Protein AF-A0A2T9XPK9-F1 (afdb_monomer_lite)

Sequence (180 aa):
MADERMGARAAWHPAHVTAQDDLKAALRDQLGPEARRHGYEGSPPSWRRASEAGDWAVVNVQSSSFSSAERLPCVVNLSFAPEPWLRWMAEWLGARMPKSVSESLGLYRERLHPEGTPAGTDGWWEVSDAASAGDVPLSGGVSRHRAGQCSDHAVRSSVWSTSWVVRVMVASWAMEFSDR

Structure (mmCIF, N/CA/C/O backbone):
data_AF-A0A2T9XPK9-F1
#
_entry.id   AF-A0A2T9XPK9-F1
#
loop_
_atom_site.group_PDB
_atom_site.id
_atom_site.type_symbol
_atom_site.label_atom_id
_atom_site.label_alt_id
_atom_site.label_comp_id
_atom_site.label_asym_id
_atom_site.label_entity_id
_atom_site.label_seq_id
_atom_site.pdbx_PDB_ins_code
_atom_site.Cartn_x
_atom_site.Cartn_y
_atom_site.Cartn_z
_atom_site.occupancy
_atom_site.B_iso_or_equiv
_atom_site.auth_seq_id
_atom_site.auth_comp_id
_atom_site.auth_asym_id
_atom_site.auth_atom_id
_atom_site.pdbx_PDB_model_num
ATOM 1 N N . MET A 1 1 ? -11.914 -12.858 -65.046 1.00 40.03 1 MET A N 1
ATOM 2 C CA . MET A 1 1 ? -11.432 -11.805 -64.131 1.00 40.03 1 MET A CA 1
ATOM 3 C C . MET A 1 1 ? -11.795 -12.234 -62.722 1.00 40.03 1 MET A C 1
ATOM 5 O O . MET A 1 1 ? -12.961 -12.151 -62.366 1.00 40.03 1 MET A O 1
ATOM 9 N N . ALA A 1 2 ? -10.839 -12.812 -61.996 1.00 38.88 2 ALA A N 1
ATOM 10 C CA . ALA A 1 2 ? -10.977 -13.149 -60.584 1.00 38.88 2 ALA A CA 1
ATOM 11 C C . ALA A 1 2 ? -10.142 -12.126 -59.805 1.00 38.88 2 ALA A C 1
ATOM 13 O O . ALA A 1 2 ? -8.965 -11.955 -60.111 1.00 38.88 2 ALA A O 1
ATOM 14 N N . ASP A 1 3 ? -10.790 -11.400 -58.899 1.00 38.78 3 ASP A N 1
ATOM 15 C CA . ASP A 1 3 ? -10.197 -10.360 -58.060 1.00 38.78 3 ASP A CA 1
ATOM 16 C C . ASP A 1 3 ? -9.729 -11.001 -56.744 1.00 38.78 3 ASP A C 1
ATOM 18 O O . ASP A 1 3 ? -10.535 -11.418 -55.906 1.00 38.78 3 ASP A O 1
ATOM 22 N N . GLU A 1 4 ? -8.411 -11.152 -56.617 1.00 45.91 4 GLU A N 1
ATOM 23 C CA . GLU A 1 4 ? -7.711 -11.614 -55.422 1.00 45.91 4 GLU A CA 1
ATOM 24 C C . GLU A 1 4 ? -7.813 -10.566 -54.310 1.00 45.91 4 GLU A C 1
ATOM 26 O O . GLU A 1 4 ? -6.964 -9.691 -54.148 1.00 45.91 4 GLU A O 1
ATOM 31 N N . ARG A 1 5 ? -8.820 -10.706 -53.447 1.00 47.34 5 ARG A N 1
ATOM 32 C CA . ARG A 1 5 ? -8.779 -10.091 -52.116 1.00 47.34 5 ARG A CA 1
ATOM 33 C C . ARG A 1 5 ? -7.834 -10.889 -51.222 1.00 47.34 5 ARG A C 1
ATOM 35 O O . ARG A 1 5 ? -8.268 -11.708 -50.413 1.00 47.34 5 ARG A O 1
ATOM 42 N N . MET A 1 6 ? -6.533 -10.636 -51.359 1.00 42.97 6 MET A N 1
ATOM 43 C CA . MET A 1 6 ? -5.543 -10.993 -50.345 1.00 42.97 6 MET A CA 1
ATOM 44 C C . MET A 1 6 ? -5.876 -10.243 -49.054 1.00 42.97 6 MET A C 1
ATOM 46 O O . MET A 1 6 ? -5.549 -9.071 -48.874 1.00 42.97 6 MET A O 1
ATOM 50 N N . GLY A 1 7 ? -6.558 -10.938 -48.144 1.00 43.25 7 GLY A N 1
ATOM 51 C CA . GLY A 1 7 ? -6.693 -10.519 -46.762 1.00 43.25 7 GLY A CA 1
ATOM 52 C C . GLY A 1 7 ? -5.307 -10.418 -46.140 1.00 43.25 7 GLY A C 1
ATOM 53 O O . GLY A 1 7 ? -4.667 -11.433 -45.861 1.00 43.25 7 GLY A O 1
ATOM 54 N N . ALA A 1 8 ? -4.852 -9.188 -45.915 1.00 49.12 8 ALA A N 1
ATOM 55 C CA . ALA A 1 8 ? -3.739 -8.910 -45.030 1.00 49.12 8 ALA A CA 1
ATOM 56 C C . ALA A 1 8 ? -4.127 -9.406 -43.629 1.00 49.12 8 ALA A C 1
ATOM 58 O O . ALA A 1 8 ? -4.818 -8.726 -42.871 1.00 49.12 8 ALA A O 1
ATOM 59 N N . ARG A 1 9 ? -3.728 -10.639 -43.297 1.00 46.28 9 ARG A N 1
ATOM 60 C CA . ARG A 1 9 ? -3.707 -11.112 -41.913 1.00 46.28 9 ARG A CA 1
ATOM 61 C C . ARG A 1 9 ? -2.724 -10.203 -41.194 1.00 46.28 9 ARG A C 1
ATOM 63 O O . ARG A 1 9 ? -1.521 -10.317 -41.412 1.00 46.28 9 ARG A O 1
ATOM 70 N N . ALA A 1 10 ? -3.255 -9.281 -40.394 1.00 53.47 10 ALA A N 1
ATOM 71 C CA . ALA A 1 10 ? -2.477 -8.500 -39.452 1.00 53.47 10 ALA A CA 1
ATOM 72 C C . ALA A 1 10 ? -1.572 -9.471 -38.689 1.00 53.47 10 ALA A C 1
ATOM 74 O O . ALA A 1 10 ? -2.054 -10.382 -38.008 1.00 53.47 10 ALA A O 1
ATOM 75 N N . ALA A 1 11 ? -0.265 -9.333 -38.894 1.00 51.25 11 ALA A N 1
ATOM 76 C CA . ALA A 1 11 ? 0.719 -10.061 -38.125 1.00 51.25 11 ALA A CA 1
ATOM 77 C C . ALA A 1 11 ? 0.496 -9.674 -36.662 1.00 51.25 11 ALA A C 1
ATOM 79 O O . ALA A 1 11 ? 0.635 -8.510 -36.294 1.00 51.25 11 ALA A O 1
ATOM 80 N N . TRP A 1 12 ? 0.086 -10.642 -35.846 1.00 48.88 12 TRP A N 1
ATOM 81 C CA . TRP A 1 12 ? 0.053 -10.481 -34.403 1.00 48.88 12 TRP A CA 1
ATOM 82 C C . TRP A 1 12 ? 1.488 -10.211 -33.960 1.00 48.88 12 TRP A C 1
ATOM 84 O O . TRP A 1 12 ? 2.329 -11.108 -34.004 1.00 48.88 12 TRP A O 1
ATOM 94 N N . HIS A 1 13 ? 1.800 -8.969 -33.601 1.00 50.59 13 HIS A N 1
ATOM 95 C CA . HIS A 1 13 ? 3.025 -8.705 -32.866 1.00 50.59 13 HIS A CA 1
ATOM 96 C C . HIS A 1 13 ? 2.863 -9.350 -31.489 1.00 50.59 13 HIS A C 1
ATOM 98 O O . HIS A 1 13 ? 1.829 -9.124 -30.850 1.00 50.59 13 HIS A O 1
ATOM 104 N N . PRO A 1 14 ? 3.815 -10.187 -31.037 1.00 50.44 14 PRO A N 1
ATOM 105 C CA . PRO A 1 14 ? 3.819 -10.610 -29.647 1.00 50.44 14 PRO A CA 1
ATOM 106 C C . PRO A 1 14 ? 3.795 -9.331 -28.811 1.00 50.44 14 PRO A C 1
ATOM 108 O O . PRO A 1 14 ? 4.608 -8.435 -29.040 1.00 50.44 14 PRO A O 1
ATOM 111 N N . ALA A 1 15 ? 2.795 -9.198 -27.939 1.00 64.56 15 ALA A N 1
ATOM 112 C CA . ALA A 1 15 ? 2.675 -8.033 -27.078 1.00 64.56 15 ALA A CA 1
ATOM 113 C C . ALA A 1 15 ? 4.016 -7.848 -26.359 1.00 64.56 15 ALA A C 1
ATOM 115 O O . ALA A 1 15 ? 4.479 -8.766 -25.680 1.00 64.56 15 ALA A O 1
ATOM 116 N N . HIS A 1 16 ? 4.672 -6.708 -26.584 1.00 70.56 16 HIS A N 1
ATOM 117 C CA . HIS A 1 16 ? 5.886 -6.371 -25.856 1.00 70.56 16 HIS A CA 1
ATOM 118 C C . HIS A 1 16 ? 5.526 -6.322 -24.373 1.00 70.56 16 HIS A C 1
ATOM 120 O O . HIS A 1 16 ? 4.667 -5.536 -23.980 1.00 70.56 16 HIS A O 1
ATOM 126 N N . VAL A 1 17 ? 6.143 -7.200 -23.583 1.00 84.50 17 VAL A N 1
ATOM 127 C CA . VAL A 1 17 ? 5.992 -7.198 -22.128 1.00 84.50 17 VAL A CA 1
ATOM 128 C C . VAL A 1 17 ? 6.613 -5.909 -21.610 1.00 84.50 17 VAL A C 1
ATOM 130 O O . VAL A 1 17 ? 7.757 -5.598 -21.940 1.00 84.50 17 VAL A O 1
ATOM 133 N N . THR A 1 18 ? 5.827 -5.136 -20.868 1.00 94.31 18 THR A N 1
ATOM 134 C CA . THR A 1 18 ? 6.262 -3.862 -20.293 1.00 94.31 18 THR A CA 1
ATOM 135 C C . THR A 1 18 ? 6.680 -4.036 -18.832 1.00 94.31 18 THR A C 1
ATOM 137 O O . THR A 1 18 ? 6.213 -4.953 -18.156 1.00 94.31 18 THR A O 1
ATOM 140 N N . ALA A 1 19 ? 7.481 -3.112 -18.295 1.00 93.94 19 ALA A N 1
ATOM 141 C CA . ALA A 1 19 ? 7.835 -3.084 -16.870 1.00 93.94 19 ALA A CA 1
ATOM 142 C C . ALA A 1 19 ? 6.591 -3.043 -15.950 1.00 93.94 19 ALA A C 1
ATOM 144 O O . ALA A 1 19 ? 6.604 -3.532 -14.820 1.00 93.94 19 ALA A O 1
ATOM 145 N N . GLN A 1 20 ? 5.485 -2.479 -16.440 1.00 94.31 20 GLN A N 1
ATOM 146 C CA . GLN A 1 20 ? 4.179 -2.466 -15.786 1.00 94.31 20 GLN A CA 1
ATOM 147 C C . GLN A 1 20 ? 3.553 -3.859 -15.730 1.00 94.31 20 GLN A C 1
ATOM 149 O O . GLN A 1 20 ? 2.986 -4.230 -14.698 1.00 94.31 20 GLN A O 1
ATOM 154 N N . ASP A 1 21 ? 3.639 -4.620 -16.821 1.00 94.75 21 ASP A N 1
ATOM 155 C CA . ASP A 1 21 ? 3.146 -5.996 -16.869 1.00 94.75 21 ASP A CA 1
ATOM 156 C C . ASP A 1 21 ? 3.956 -6.892 -15.934 1.00 94.75 21 ASP A C 1
ATOM 158 O O . ASP A 1 21 ? 3.368 -7.676 -15.185 1.00 94.75 21 A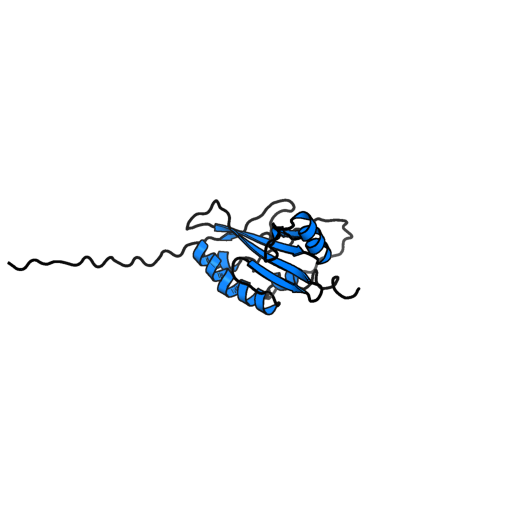SP A O 1
ATOM 162 N N . ASP A 1 22 ? 5.275 -6.701 -15.903 1.00 94.56 22 ASP A N 1
ATOM 163 C CA . ASP A 1 22 ? 6.180 -7.418 -15.007 1.00 94.56 22 ASP A CA 1
ATOM 164 C C . ASP A 1 22 ? 5.895 -7.103 -13.535 1.00 94.56 22 ASP A C 1
ATOM 166 O O . ASP A 1 22 ? 5.708 -8.026 -12.736 1.00 94.56 22 ASP A O 1
ATOM 170 N N . LEU A 1 23 ? 5.742 -5.822 -13.165 1.00 94.62 23 LEU A N 1
ATOM 171 C CA . LEU A 1 23 ? 5.341 -5.458 -11.802 1.00 94.62 23 LEU A CA 1
ATOM 172 C C . LEU A 1 23 ? 3.977 -6.065 -1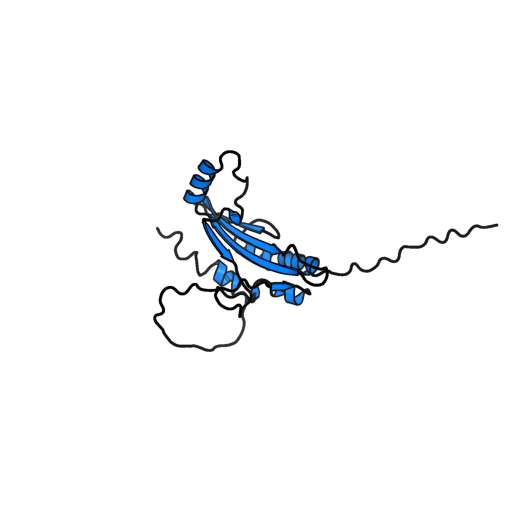1.458 1.00 94.62 23 LEU A C 1
ATOM 174 O O . LEU A 1 23 ? 3.805 -6.656 -10.394 1.00 94.62 23 LEU A O 1
ATOM 178 N N . LYS A 1 24 ? 2.990 -5.972 -12.353 1.00 94.88 24 LYS A N 1
ATOM 179 C CA . LYS A 1 24 ? 1.658 -6.543 -12.117 1.00 94.88 24 LYS A CA 1
ATOM 180 C C . LYS A 1 24 ? 1.715 -8.058 -11.913 1.00 94.88 24 LYS A C 1
ATOM 182 O O . LYS A 1 24 ? 0.998 -8.571 -11.049 1.00 94.88 24 LYS A O 1
ATOM 187 N N . ALA A 1 25 ? 2.543 -8.763 -12.681 1.00 93.88 25 ALA A N 1
ATOM 188 C CA . ALA A 1 25 ? 2.765 -10.194 -12.527 1.00 93.88 25 ALA A CA 1
ATOM 189 C C . ALA A 1 25 ? 3.414 -10.508 -11.173 1.00 93.88 25 ALA A C 1
ATOM 191 O O . ALA A 1 25 ? 2.857 -11.302 -10.417 1.00 93.88 25 ALA A O 1
ATOM 192 N N . ALA A 1 26 ? 4.493 -9.816 -10.799 1.00 92.62 26 ALA A N 1
ATOM 193 C CA . ALA A 1 26 ? 5.152 -9.998 -9.505 1.00 92.62 26 ALA A CA 1
ATOM 194 C C . ALA A 1 26 ? 4.200 -9.746 -8.320 1.00 92.62 26 ALA A C 1
ATOM 196 O O . ALA A 1 26 ? 4.111 -10.556 -7.395 1.00 92.62 26 ALA A O 1
ATOM 197 N N . LEU A 1 27 ? 3.392 -8.682 -8.373 1.00 94.12 27 LEU A N 1
ATOM 198 C CA . LEU A 1 27 ? 2.394 -8.392 -7.340 1.00 94.12 27 LEU A CA 1
ATOM 199 C C . LEU A 1 27 ? 1.310 -9.473 -7.239 1.00 94.12 27 LEU A C 1
ATOM 201 O O . LEU A 1 27 ? 0.840 -9.782 -6.142 1.00 94.12 27 LEU A O 1
ATOM 205 N N . ARG A 1 28 ? 0.884 -10.037 -8.372 1.00 93.44 28 ARG A N 1
ATOM 206 C CA . ARG A 1 28 ? -0.126 -11.101 -8.419 1.00 93.44 28 ARG A CA 1
ATOM 207 C C . ARG A 1 28 ? 0.427 -12.434 -7.924 1.00 93.44 28 ARG A C 1
ATOM 209 O O . ARG A 1 28 ? -0.287 -13.127 -7.206 1.00 93.44 28 ARG A O 1
ATOM 216 N N . ASP A 1 29 ? 1.648 -12.775 -8.319 1.00 90.69 29 ASP A N 1
ATOM 217 C CA . ASP A 1 29 ? 2.208 -14.121 -8.172 1.00 90.69 29 ASP A CA 1
ATOM 218 C C . ASP A 1 29 ? 3.043 -14.275 -6.897 1.00 90.69 29 ASP A C 1
ATOM 220 O O . ASP A 1 29 ? 3.183 -15.386 -6.392 1.00 90.69 29 ASP A O 1
ATOM 224 N N . GLN A 1 30 ? 3.548 -13.169 -6.341 1.00 89.06 30 GLN A N 1
ATOM 225 C CA . GLN A 1 30 ? 4.399 -13.172 -5.150 1.00 89.06 30 GLN A CA 1
ATOM 226 C C . GLN A 1 30 ? 3.740 -12.422 -3.989 1.00 89.06 30 GLN A C 1
ATOM 228 O O . GLN A 1 30 ? 3.314 -13.043 -3.015 1.00 89.06 30 GLN A O 1
ATOM 233 N N . LEU A 1 31 ? 3.579 -11.096 -4.099 1.00 87.31 31 LEU A N 1
ATOM 234 C CA . LEU A 1 31 ? 3.126 -10.283 -2.963 1.00 87.31 31 LEU A CA 1
ATOM 235 C C . LEU A 1 31 ? 1.691 -10.615 -2.535 1.00 87.31 31 LEU A C 1
ATOM 237 O O . LEU A 1 31 ? 1.407 -10.718 -1.345 1.00 87.31 31 LEU A O 1
ATOM 241 N N . GLY A 1 32 ? 0.784 -10.816 -3.491 1.00 90.25 32 GLY A N 1
ATOM 242 C CA . GLY A 1 32 ? -0.612 -11.138 -3.210 1.00 90.25 32 GLY A CA 1
ATOM 243 C C . GLY A 1 32 ? -0.797 -12.444 -2.425 1.00 90.25 32 GLY A C 1
ATOM 244 O O . GLY A 1 32 ? -1.527 -12.440 -1.432 1.00 90.25 32 GLY A O 1
ATOM 245 N N . PRO A 1 33 ? -0.194 -13.570 -2.847 1.00 92.25 33 PRO A N 1
ATOM 246 C CA . PRO A 1 33 ? -0.204 -14.815 -2.087 1.00 92.25 33 PRO A CA 1
ATOM 247 C C . PRO A 1 33 ? 0.391 -14.672 -0.687 1.00 92.25 33 PRO A C 1
ATOM 249 O O . PRO A 1 33 ? -0.226 -15.156 0.260 1.00 92.25 33 PRO A O 1
ATOM 252 N N . GLU A 1 34 ? 1.519 -13.973 -0.531 1.00 87.75 34 GLU A N 1
ATOM 253 C CA . GLU A 1 34 ? 2.097 -13.740 0.799 1.00 87.75 34 GLU A CA 1
ATOM 254 C C . GLU A 1 34 ? 1.166 -12.903 1.682 1.00 87.75 34 GLU A C 1
ATOM 256 O O . GLU A 1 34 ? 0.845 -13.314 2.794 1.00 87.75 34 GLU A O 1
ATOM 261 N N . ALA A 1 35 ? 0.632 -11.788 1.178 1.00 89.12 35 ALA A N 1
ATOM 262 C CA . ALA A 1 35 ? -0.312 -10.953 1.919 1.00 89.12 35 ALA A CA 1
ATOM 263 C C . ALA A 1 35 ? -1.514 -11.776 2.429 1.00 89.12 35 ALA A C 1
ATOM 265 O O . ALA A 1 35 ? -1.876 -11.702 3.607 1.00 89.12 35 ALA A O 1
ATOM 266 N N . ARG A 1 36 ? -2.078 -12.641 1.575 1.00 92.69 36 ARG A N 1
ATOM 267 C CA . ARG A 1 36 ? -3.201 -13.522 1.940 1.00 92.69 36 ARG A CA 1
ATOM 268 C C . ARG A 1 36 ? -2.840 -14.550 3.006 1.00 92.69 36 ARG A C 1
ATOM 270 O O . ARG A 1 36 ? -3.654 -14.789 3.894 1.00 92.69 36 ARG A O 1
ATOM 277 N N . ARG A 1 37 ? -1.630 -15.121 2.979 1.00 89.75 37 ARG A N 1
ATOM 278 C CA . ARG A 1 37 ? -1.159 -16.025 4.049 1.00 89.75 37 ARG A CA 1
ATOM 279 C C . ARG A 1 37 ? -1.115 -15.339 5.418 1.00 89.75 37 ARG A C 1
ATOM 281 O O . ARG A 1 37 ? -1.256 -16.017 6.429 1.00 89.75 37 ARG A O 1
ATOM 288 N N . HIS A 1 38 ? -0.988 -14.012 5.451 1.00 85.81 38 HIS A N 1
ATOM 289 C CA . HIS A 1 38 ? -1.008 -13.203 6.675 1.00 85.81 38 HIS A CA 1
ATOM 290 C C . HIS A 1 38 ? -2.371 -12.588 7.012 1.00 85.81 38 HIS A C 1
ATOM 292 O O . HIS A 1 38 ? -2.450 -11.716 7.882 1.00 85.81 38 HIS A O 1
ATOM 298 N N . GLY A 1 39 ? -3.443 -13.043 6.358 1.00 92.62 39 GLY A N 1
ATOM 299 C CA . GLY A 1 39 ? -4.806 -12.585 6.620 1.00 92.62 39 GLY A CA 1
ATOM 300 C C . GLY A 1 39 ? -5.126 -11.214 6.028 1.00 92.62 39 GLY A C 1
ATOM 301 O O . GLY A 1 39 ? -6.097 -10.593 6.446 1.00 92.62 39 GLY A O 1
ATOM 302 N N . TYR A 1 40 ? -4.317 -10.718 5.088 1.00 94.38 40 TYR A N 1
ATOM 303 C CA . TYR A 1 40 ? -4.699 -9.549 4.308 1.00 94.38 40 TYR A CA 1
ATOM 304 C C . TYR A 1 40 ? -5.631 -9.948 3.161 1.00 94.38 40 TYR A C 1
ATOM 306 O O . TYR A 1 40 ? -5.403 -10.919 2.436 1.00 94.38 40 TYR A O 1
ATOM 314 N N . GLU A 1 41 ? -6.648 -9.130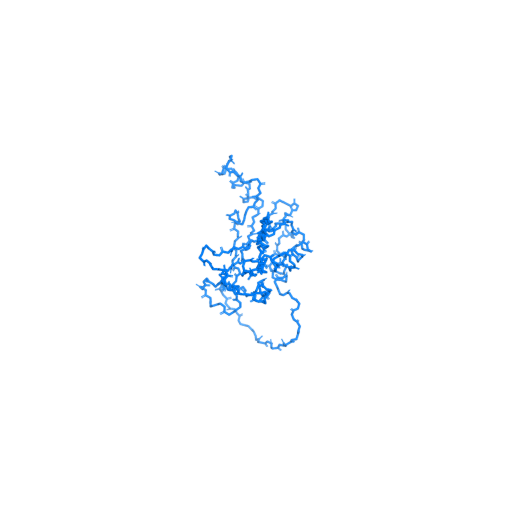 2.947 1.00 95.12 41 GLU A N 1
ATOM 315 C CA . GLU A 1 41 ? -7.607 -9.219 1.859 1.00 95.12 41 GLU A CA 1
ATOM 316 C C . GLU A 1 41 ? -7.312 -8.172 0.778 1.00 95.12 41 GLU A C 1
ATOM 318 O O . GLU A 1 41 ? -6.616 -7.182 1.010 1.00 95.12 41 GLU A O 1
ATOM 323 N N . GLY A 1 42 ? -7.855 -8.383 -0.423 1.00 94.25 42 GLY A N 1
ATOM 324 C CA . GLY A 1 42 ? -7.709 -7.470 -1.557 1.00 94.25 42 GLY A CA 1
ATOM 325 C C . GLY A 1 42 ? -6.868 -8.020 -2.711 1.00 94.25 42 GLY A C 1
ATOM 326 O O . GLY A 1 42 ? -6.681 -9.233 -2.893 1.00 94.25 42 GLY A O 1
ATOM 327 N N . SER A 1 43 ? -6.402 -7.098 -3.547 1.00 94.19 43 SER A N 1
ATOM 328 C CA . SER A 1 43 ? -5.713 -7.373 -4.806 1.00 94.19 43 SER A CA 1
ATOM 329 C C . SER A 1 43 ? -4.737 -6.248 -5.133 1.00 94.19 43 SER A C 1
ATOM 331 O O . SER A 1 43 ? -4.935 -5.129 -4.659 1.00 94.19 43 SER A O 1
ATOM 333 N N . PRO A 1 44 ? -3.740 -6.482 -6.004 1.00 93.75 44 PRO A N 1
ATOM 334 C CA . PRO A 1 44 ? -2.858 -5.413 -6.443 1.00 93.75 44 PRO A CA 1
ATOM 335 C C . PRO A 1 44 ? -3.632 -4.149 -6.873 1.00 93.75 44 PRO A C 1
ATOM 337 O O . PRO A 1 44 ? -4.664 -4.271 -7.541 1.00 93.75 44 PRO A O 1
ATOM 340 N N . PRO A 1 45 ? -3.153 -2.949 -6.506 1.00 94.81 45 PRO A N 1
ATOM 341 C CA . PRO A 1 45 ? -1.910 -2.705 -5.775 1.00 94.81 45 PRO A CA 1
ATOM 342 C C . PRO A 1 45 ? -2.060 -2.645 -4.241 1.00 94.81 45 PRO A C 1
ATOM 344 O O . PRO A 1 45 ? -1.095 -2.283 -3.572 1.00 94.81 45 PRO A O 1
ATOM 347 N N . SER A 1 46 ? -3.235 -2.945 -3.670 1.00 95.62 46 SER A N 1
ATOM 348 C CA . SER A 1 46 ? -3.518 -2.700 -2.249 1.00 95.62 46 SER A CA 1
ATOM 349 C C . SER A 1 46 ? -4.150 -3.892 -1.533 1.00 95.62 46 SER A C 1
ATOM 351 O O . SER A 1 46 ? -5.153 -4.458 -1.972 1.00 95.62 46 SER A O 1
ATOM 353 N N . TRP A 1 47 ? -3.594 -4.212 -0.368 1.00 95.62 47 TRP A N 1
ATOM 354 C CA . TRP A 1 47 ? -4.092 -5.243 0.531 1.00 95.62 47 TRP A CA 1
ATOM 355 C C . TRP A 1 47 ? -4.318 -4.674 1.918 1.00 95.62 47 TRP A C 1
ATOM 357 O O . TRP A 1 47 ? -3.613 -3.761 2.349 1.00 95.62 47 TRP A O 1
ATOM 367 N N . ARG A 1 48 ? -5.311 -5.210 2.620 1.00 95.12 48 ARG A N 1
ATOM 368 C CA . ARG A 1 48 ? -5.744 -4.689 3.914 1.00 95.12 48 ARG A CA 1
ATOM 369 C C . ARG A 1 48 ? -6.088 -5.813 4.864 1.00 95.12 48 ARG A C 1
ATOM 371 O O . ARG A 1 48 ? -6.636 -6.819 4.436 1.00 95.12 48 ARG A O 1
ATOM 378 N N . ARG A 1 49 ? -5.830 -5.615 6.144 1.00 94.56 49 ARG A N 1
ATOM 379 C CA . ARG A 1 49 ? -6.248 -6.527 7.201 1.00 94.56 49 ARG A CA 1
ATOM 380 C C . ARG A 1 49 ? -6.916 -5.731 8.306 1.00 94.56 49 ARG A C 1
ATOM 382 O O . ARG A 1 49 ? -6.344 -4.743 8.760 1.00 94.56 49 ARG A O 1
ATOM 389 N N . ALA A 1 50 ? -8.093 -6.180 8.721 1.00 93.12 50 ALA A N 1
ATOM 390 C CA . ALA A 1 50 ? -8.767 -5.669 9.904 1.00 93.12 50 ALA A CA 1
ATOM 391 C C . ALA A 1 50 ? -8.422 -6.533 11.130 1.00 93.12 50 ALA A C 1
ATOM 393 O O . ALA A 1 50 ? -8.243 -7.749 11.001 1.00 93.12 50 ALA A O 1
ATOM 394 N N . SER A 1 51 ? -8.324 -5.913 12.304 1.00 90.62 51 SER A N 1
ATOM 395 C CA . SER A 1 51 ? -8.338 -6.606 13.597 1.00 90.62 51 SER A CA 1
ATOM 396 C C . SER A 1 51 ? -9.777 -6.755 14.107 1.00 90.62 51 SER A C 1
ATOM 398 O O . SER A 1 51 ? -10.690 -6.073 13.638 1.00 90.62 51 SER A O 1
ATOM 400 N N . GLU A 1 52 ? -9.988 -7.620 15.102 1.00 91.25 52 GLU A N 1
ATOM 401 C CA . GLU A 1 52 ? -11.282 -7.721 15.797 1.00 91.25 52 GLU A CA 1
ATOM 402 C C . GLU A 1 52 ? -11.638 -6.432 16.554 1.00 91.25 52 GLU A C 1
ATOM 404 O O . GLU A 1 52 ? -12.813 -6.095 16.681 1.00 91.25 52 GLU A O 1
ATOM 409 N N . ALA A 1 53 ? -10.627 -5.681 17.002 1.00 88.56 53 ALA A N 1
ATOM 410 C CA . ALA A 1 53 ? -10.795 -4.384 17.652 1.00 88.56 53 ALA A CA 1
ATOM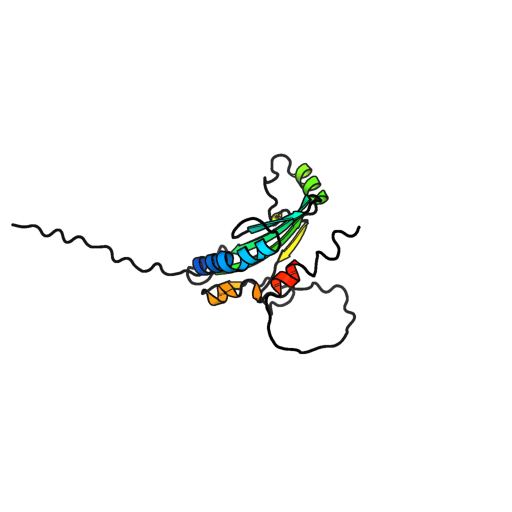 411 C C . ALA A 1 53 ? -11.146 -3.250 16.667 1.00 88.56 53 ALA A C 1
ATOM 413 O O . ALA A 1 53 ? -11.448 -2.141 17.098 1.00 88.56 53 ALA A O 1
ATOM 414 N N . GLY A 1 54 ? -11.139 -3.521 15.356 1.00 91.31 54 GLY A N 1
ATOM 415 C CA . GLY A 1 54 ? -11.467 -2.550 14.311 1.00 91.31 54 GLY A CA 1
ATOM 416 C C . GLY A 1 54 ? -10.272 -1.757 13.777 1.00 91.31 54 GLY A C 1
ATOM 417 O O . GLY A 1 54 ? -10.473 -0.811 13.013 1.00 91.31 54 GLY A O 1
ATOM 418 N N . ASP A 1 55 ? -9.044 -2.127 14.143 1.00 92.69 55 ASP A N 1
ATOM 419 C CA . ASP A 1 55 ? -7.834 -1.528 13.579 1.00 92.69 55 ASP A CA 1
ATOM 420 C C . ASP A 1 55 ? -7.593 -2.027 12.160 1.00 92.69 55 ASP A C 1
ATOM 422 O O . ASP A 1 55 ? -7.979 -3.140 11.798 1.00 92.69 55 ASP A O 1
ATOM 426 N N . TRP A 1 56 ? -6.887 -1.230 11.366 1.00 95.00 56 TRP A N 1
ATOM 427 C CA . TRP A 1 56 ? -6.564 -1.571 9.989 1.00 95.00 56 TRP A CA 1
ATOM 428 C C . TRP A 1 56 ? -5.072 -1.488 9.718 1.00 95.00 56 TRP A C 1
ATOM 430 O O . TRP A 1 56 ? -4.451 -0.456 9.951 1.00 95.00 56 TRP A O 1
ATOM 440 N N . ALA A 1 57 ? -4.522 -2.546 9.128 1.00 95.38 57 ALA A N 1
ATOM 441 C CA . ALA A 1 57 ? -3.219 -2.535 8.476 1.00 95.38 57 ALA A CA 1
ATOM 442 C C . ALA A 1 57 ? -3.407 -2.521 6.954 1.00 95.38 57 ALA A C 1
ATOM 444 O O . ALA A 1 57 ? -4.227 -3.267 6.414 1.00 95.38 57 ALA A O 1
ATOM 445 N N . VAL A 1 58 ? -2.646 -1.687 6.248 1.00 94.88 58 VAL A N 1
ATOM 446 C CA . VAL A 1 58 ? -2.720 -1.514 4.795 1.00 94.88 58 VAL A CA 1
ATOM 447 C C . VAL A 1 58 ? -1.326 -1.615 4.187 1.00 94.88 58 VAL A C 1
ATOM 449 O O . VAL A 1 58 ? -0.402 -0.926 4.611 1.00 94.88 58 VAL A O 1
ATOM 452 N N . VAL A 1 59 ? -1.205 -2.430 3.143 1.00 94.81 59 VAL A N 1
ATOM 453 C CA . VAL A 1 59 ? -0.049 -2.480 2.243 1.00 94.81 59 VAL A CA 1
ATOM 454 C C . VAL A 1 59 ? -0.494 -1.929 0.895 1.00 94.81 59 VAL A C 1
ATOM 456 O O . VAL A 1 59 ? -1.513 -2.359 0.351 1.00 94.81 59 VAL A O 1
ATOM 459 N N . ASN A 1 60 ? 0.245 -0.972 0.342 1.00 95.44 60 ASN A N 1
ATOM 460 C CA . ASN A 1 60 ? -0.056 -0.386 -0.957 1.00 95.44 60 ASN A CA 1
ATOM 461 C C . ASN A 1 60 ? 1.212 -0.185 -1.785 1.00 95.44 60 ASN A C 1
ATOM 463 O O . ASN A 1 60 ? 2.108 0.549 -1.379 1.00 95.44 60 ASN A O 1
ATOM 467 N N . VAL A 1 61 ? 1.234 -0.728 -2.997 1.00 94.88 61 VAL A N 1
ATOM 468 C CA . VAL A 1 61 ? 2.292 -0.454 -3.973 1.00 94.88 61 VAL A CA 1
ATOM 469 C C . VAL A 1 61 ? 1.913 0.757 -4.815 1.00 94.88 61 VAL A C 1
ATOM 471 O O . VAL A 1 61 ? 0.836 0.823 -5.400 1.00 94.88 61 VAL A O 1
ATOM 474 N N . GLN A 1 62 ? 2.785 1.753 -4.859 1.00 94.12 62 GLN A N 1
ATOM 475 C CA . GLN A 1 62 ? 2.581 2.968 -5.634 1.00 94.12 62 GLN A CA 1
ATOM 476 C C . GLN A 1 62 ? 3.634 3.043 -6.732 1.00 94.12 62 GLN A C 1
ATOM 478 O O . GLN A 1 62 ? 4.827 3.075 -6.450 1.00 94.12 62 GLN A O 1
ATOM 483 N N . SER A 1 63 ? 3.189 3.096 -7.982 1.00 94.31 63 SER A N 1
ATOM 484 C CA . SER A 1 63 ? 4.044 3.388 -9.129 1.00 94.31 63 SER A CA 1
ATOM 485 C C . SER A 1 63 ? 4.145 4.892 -9.378 1.00 94.31 63 SER A C 1
ATOM 487 O O . SER A 1 63 ? 3.192 5.637 -9.131 1.00 94.31 63 SER A O 1
ATOM 489 N N . SER A 1 64 ? 5.279 5.336 -9.915 1.00 91.25 64 SER A N 1
ATOM 490 C CA . SER A 1 64 ? 5.477 6.722 -10.342 1.00 91.25 64 SER A CA 1
ATOM 491 C C . SER A 1 64 ? 4.603 7.057 -11.552 1.00 91.25 64 SER A C 1
ATOM 493 O O . SER A 1 64 ? 4.418 6.236 -12.453 1.00 91.25 64 SER A O 1
ATOM 495 N N . SER A 1 65 ? 4.111 8.296 -11.609 1.00 86.62 65 SER A N 1
ATOM 496 C CA . SER A 1 65 ? 3.473 8.849 -12.811 1.00 86.62 65 SER A CA 1
ATOM 497 C C . SER A 1 65 ? 4.474 9.121 -13.938 1.00 86.62 65 SER A C 1
ATOM 499 O O . SER A 1 65 ? 4.077 9.228 -15.093 1.00 86.62 65 SER A O 1
ATOM 501 N N . PHE A 1 66 ? 5.765 9.221 -13.615 1.00 85.00 66 PHE A N 1
ATOM 502 C CA . PHE A 1 66 ? 6.856 9.364 -14.575 1.00 85.00 66 PHE A CA 1
ATOM 503 C C . PHE A 1 66 ? 7.494 7.992 -14.829 1.00 85.00 66 PHE A C 1
ATOM 505 O O . PHE A 1 66 ? 8.502 7.647 -14.216 1.00 85.00 66 PHE A O 1
ATOM 512 N N . SER A 1 67 ? 6.870 7.189 -15.696 1.00 88.62 67 SER A N 1
ATOM 513 C CA . SER A 1 67 ? 7.358 5.866 -16.114 1.00 88.62 67 SER A CA 1
ATOM 514 C C . SER A 1 67 ? 7.335 5.703 -17.636 1.00 88.62 67 SER A C 1
ATOM 516 O O . SER A 1 67 ? 6.684 6.470 -18.346 1.00 88.62 67 SER A O 1
ATOM 518 N N . SER A 1 68 ? 8.067 4.710 -18.138 1.00 90.38 68 SER A N 1
ATOM 519 C CA . SER A 1 68 ? 8.060 4.278 -19.539 1.00 90.38 68 SER A CA 1
ATOM 520 C C . SER A 1 68 ? 7.690 2.796 -19.632 1.00 90.38 68 SER A C 1
ATOM 522 O O . SER A 1 68 ? 7.577 2.120 -18.612 1.00 90.38 68 SER A O 1
ATOM 524 N N . ALA A 1 69 ? 7.519 2.270 -20.847 1.00 90.75 69 ALA A N 1
ATOM 525 C CA . ALA A 1 69 ? 7.303 0.834 -21.053 1.00 90.75 69 ALA A CA 1
ATOM 526 C C . ALA A 1 69 ? 8.489 -0.030 -20.574 1.00 90.75 69 ALA A C 1
ATOM 528 O O . ALA A 1 69 ? 8.310 -1.210 -20.294 1.00 90.75 69 ALA A O 1
ATOM 529 N N . GLU A 1 70 ? 9.683 0.559 -20.473 1.00 92.69 70 GLU A N 1
ATOM 530 C CA . GLU A 1 70 ? 10.930 -0.126 -20.110 1.00 92.69 70 GLU A CA 1
ATOM 531 C C . GLU A 1 70 ? 11.333 0.102 -18.651 1.00 92.69 70 GLU A C 1
ATOM 533 O O . GLU A 1 70 ? 12.197 -0.604 -18.145 1.00 92.69 70 GLU A O 1
ATOM 538 N N . ARG A 1 71 ? 10.776 1.122 -17.983 1.00 93.44 71 ARG A N 1
ATOM 539 C CA . ARG A 1 71 ? 11.162 1.501 -16.619 1.00 93.44 71 ARG A CA 1
ATOM 540 C C . ARG A 1 71 ? 9.981 2.015 -15.818 1.00 93.44 71 ARG A C 1
ATOM 542 O O . ARG A 1 71 ? 9.328 2.990 -16.197 1.00 93.44 71 ARG A O 1
ATOM 549 N N . LEU A 1 72 ? 9.769 1.415 -14.657 1.00 94.81 72 LEU A N 1
ATOM 550 C CA . LEU A 1 72 ? 8.705 1.762 -13.734 1.00 94.81 72 LEU A CA 1
ATOM 551 C C . LEU A 1 72 ? 9.257 1.902 -12.313 1.00 94.81 72 LEU A C 1
ATOM 553 O O . LEU A 1 72 ? 9.438 0.903 -11.615 1.00 94.81 72 LEU A O 1
ATOM 557 N N . PRO A 1 73 ? 9.481 3.141 -11.847 1.00 94.88 73 PRO A N 1
ATOM 558 C CA . PRO A 1 73 ? 9.760 3.379 -10.444 1.00 94.88 73 PRO A CA 1
ATOM 559 C C . PRO A 1 73 ? 8.532 3.037 -9.597 1.00 94.88 73 PRO A C 1
ATOM 561 O O . PRO A 1 73 ? 7.411 3.449 -9.925 1.00 94.88 73 PRO A O 1
ATOM 564 N N . CYS A 1 74 ? 8.730 2.337 -8.484 1.00 94.56 74 CYS A N 1
ATOM 565 C CA . CYS A 1 74 ? 7.672 2.062 -7.520 1.00 94.56 74 CYS A CA 1
ATOM 566 C C . CYS A 1 74 ? 8.168 2.065 -6.068 1.00 94.56 74 CYS A C 1
ATOM 568 O O . CYS A 1 74 ? 9.364 1.959 -5.795 1.00 94.56 74 CYS A O 1
ATOM 570 N N . VAL A 1 75 ? 7.224 2.196 -5.136 1.00 92.69 75 VAL A N 1
ATOM 571 C CA . VAL A 1 75 ? 7.437 2.135 -3.684 1.00 92.69 75 VAL A CA 1
ATOM 572 C C . VAL A 1 75 ? 6.362 1.282 -3.025 1.00 92.69 75 VAL A C 1
ATOM 574 O O . VAL A 1 75 ? 5.238 1.180 -3.524 1.00 92.69 75 VAL A O 1
ATOM 577 N N . VAL A 1 76 ? 6.688 0.705 -1.870 1.00 92.62 76 VAL A N 1
ATOM 578 C CA . VAL A 1 76 ? 5.728 -0.001 -1.019 1.00 92.62 76 VAL A CA 1
ATOM 579 C C . VAL A 1 76 ? 5.449 0.855 0.205 1.00 92.62 76 VAL A C 1
ATOM 581 O O . VAL A 1 76 ? 6.340 1.128 1.004 1.00 92.62 76 VAL A O 1
ATOM 584 N N . ASN A 1 77 ? 4.201 1.282 0.342 1.00 94.06 77 ASN A N 1
ATOM 585 C CA . ASN A 1 77 ? 3.719 2.038 1.486 1.00 94.06 77 ASN A CA 1
ATOM 586 C C . ASN A 1 77 ? 2.994 1.087 2.447 1.00 94.06 77 ASN A C 1
ATOM 588 O O . ASN A 1 77 ? 2.149 0.287 2.033 1.00 94.06 77 ASN A O 1
ATOM 592 N N . LEU A 1 78 ? 3.320 1.204 3.726 1.00 93.50 78 LEU A N 1
ATOM 593 C CA . LEU A 1 78 ? 2.683 0.547 4.854 1.00 93.50 78 LEU A CA 1
ATOM 594 C C . LEU A 1 78 ? 1.920 1.591 5.660 1.00 93.50 78 LEU A C 1
ATOM 596 O O . LEU A 1 78 ? 2.361 2.731 5.812 1.00 93.50 78 LEU A O 1
ATOM 600 N N . SER A 1 79 ? 0.772 1.202 6.190 1.00 94.75 79 SER A N 1
ATOM 601 C CA . SER A 1 79 ? -0.070 2.100 6.966 1.00 94.75 79 SER A CA 1
ATOM 602 C C . SER A 1 79 ? -0.847 1.335 8.024 1.00 94.75 79 SER A C 1
ATOM 604 O O . SER A 1 79 ? -1.328 0.230 7.771 1.00 94.75 79 SER A O 1
ATOM 606 N N . PHE A 1 80 ? -0.953 1.927 9.210 1.00 94.12 80 PHE A N 1
ATOM 607 C CA . PHE A 1 80 ? -1.758 1.432 10.312 1.00 94.12 80 PHE A CA 1
ATOM 608 C C . PHE A 1 80 ? -2.714 2.517 10.802 1.00 94.12 80 PHE A C 1
ATOM 610 O O . PHE A 1 80 ? -2.318 3.653 11.090 1.00 94.12 80 PHE A O 1
ATOM 617 N N . ALA A 1 81 ? -3.985 2.154 10.904 1.00 94.62 81 ALA A N 1
ATOM 618 C CA . ALA A 1 81 ? -5.061 3.012 11.354 1.00 94.62 81 ALA A CA 1
ATOM 619 C C . ALA A 1 81 ? -5.758 2.347 12.552 1.00 94.62 81 ALA A C 1
ATOM 621 O O . ALA A 1 81 ? -6.597 1.467 12.343 1.00 94.62 81 ALA A O 1
ATOM 622 N N . PRO A 1 82 ? -5.412 2.745 13.790 1.00 94.44 82 PRO A N 1
ATOM 623 C CA . PRO A 1 82 ? -6.109 2.267 14.975 1.00 94.44 82 PRO A CA 1
ATOM 624 C C . PRO A 1 82 ? -7.596 2.633 14.926 1.00 94.44 82 PRO A C 1
ATOM 626 O O . PRO A 1 82 ? -7.953 3.696 14.405 1.00 94.44 82 PRO A O 1
ATOM 629 N N . GLU A 1 83 ? -8.460 1.819 15.526 1.00 94.50 83 GLU A N 1
ATOM 630 C CA . GLU A 1 83 ? -9.902 2.092 15.545 1.00 94.50 83 GLU A CA 1
ATOM 631 C C . GLU A 1 83 ? -10.245 3.484 16.120 1.00 94.50 83 GLU A C 1
ATOM 633 O O . GLU A 1 83 ? -10.980 4.217 15.449 1.00 94.50 83 GLU A O 1
ATOM 638 N N . PRO A 1 84 ? -9.674 3.947 17.257 1.00 94.44 84 PRO A N 1
ATOM 639 C CA . PRO A 1 84 ? -10.012 5.267 17.797 1.00 94.44 84 PRO A CA 1
ATOM 640 C C . PRO A 1 84 ? -9.646 6.415 16.852 1.00 94.44 84 PRO A C 1
ATOM 642 O O . PRO A 1 84 ? -10.351 7.423 16.776 1.00 94.44 84 PRO A O 1
ATOM 645 N N . TRP A 1 85 ? -8.552 6.252 16.103 1.00 94.75 85 TRP A N 1
ATOM 646 C CA . TRP A 1 85 ? -8.138 7.204 15.080 1.00 94.75 85 TRP A CA 1
ATOM 647 C C . TRP A 1 85 ? -9.134 7.237 13.921 1.00 94.75 85 TRP A C 1
ATOM 649 O O . TRP A 1 85 ? -9.541 8.315 13.492 1.00 94.75 85 TRP A O 1
ATOM 659 N N . LEU A 1 86 ? -9.573 6.070 13.443 1.00 93.94 86 LE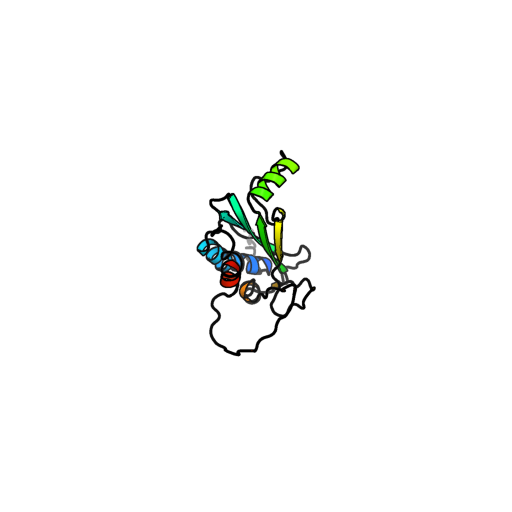U A N 1
ATOM 660 C CA . LEU A 1 86 ? -10.569 5.974 12.377 1.00 93.94 86 LEU A CA 1
ATOM 661 C C . LEU A 1 86 ? -11.919 6.550 12.798 1.00 93.94 86 LEU A C 1
ATOM 663 O O . LEU A 1 86 ? -12.553 7.249 12.008 1.00 93.94 86 LEU A O 1
ATOM 667 N N . ARG A 1 87 ? -12.333 6.314 14.044 1.00 94.94 87 ARG A N 1
ATOM 668 C CA . ARG A 1 87 ? -13.548 6.897 14.613 1.00 94.94 87 ARG A CA 1
ATOM 669 C C . ARG A 1 87 ? -13.469 8.421 14.640 1.00 94.94 87 ARG A C 1
ATOM 671 O O . ARG A 1 87 ? -14.383 9.090 14.170 1.00 94.94 87 ARG A O 1
ATOM 678 N N . TRP A 1 88 ? -12.355 8.976 15.114 1.00 95.19 88 TRP A N 1
ATOM 679 C CA . TRP A 1 88 ? -12.124 10.422 15.091 1.00 95.19 88 TRP A CA 1
ATOM 680 C C . TRP A 1 88 ? -12.093 10.989 13.661 1.00 95.19 88 TRP A C 1
ATOM 682 O O . TRP A 1 88 ? -12.717 12.013 13.381 1.00 95.19 88 TRP A O 1
ATOM 692 N N . MET A 1 89 ? -11.432 10.298 12.728 1.00 94.38 89 MET A N 1
ATOM 693 C CA . MET A 1 89 ? -11.409 10.672 11.311 1.00 94.38 89 MET A CA 1
ATOM 694 C C . MET A 1 89 ? -12.806 10.658 10.681 1.00 94.38 89 MET A C 1
ATOM 696 O O . MET A 1 89 ? -13.098 11.512 9.843 1.00 94.38 89 MET A O 1
ATOM 700 N N . ALA A 1 90 ? -13.672 9.724 11.081 1.00 93.31 90 ALA A N 1
ATOM 701 C CA . ALA A 1 90 ? -15.049 9.655 10.608 1.00 93.31 90 ALA A CA 1
ATOM 702 C C . ALA A 1 90 ? -15.872 10.870 11.062 1.00 93.31 90 ALA A C 1
ATOM 704 O O . ALA A 1 90 ? -16.616 11.418 10.251 1.00 93.31 90 ALA A O 1
ATOM 705 N N . GLU A 1 91 ? -15.685 11.349 12.295 1.00 95.00 91 GLU A N 1
ATOM 706 C CA . GLU A 1 91 ? -16.305 12.598 12.766 1.00 95.00 91 GLU A CA 1
ATOM 707 C C . GLU A 1 91 ? -15.812 13.812 11.966 1.00 95.00 91 GLU A C 1
ATOM 709 O O . GLU A 1 91 ? -16.594 14.688 11.596 1.00 95.00 91 GLU A O 1
ATOM 714 N N . TRP A 1 92 ? -14.514 13.857 11.645 1.00 91.44 92 TRP A N 1
ATOM 715 C CA . TRP A 1 92 ? -13.924 14.977 10.909 1.00 91.44 92 TRP A CA 1
ATOM 716 C C . TRP A 1 92 ? -14.318 15.005 9.422 1.00 91.44 92 TRP A C 1
ATOM 718 O O . TRP A 1 92 ? -14.592 16.069 8.864 1.00 91.44 92 TRP A O 1
ATOM 728 N N . LEU A 1 93 ? -14.357 13.843 8.763 1.00 90.44 93 LEU A N 1
ATOM 729 C CA . LEU A 1 93 ? -14.690 13.726 7.339 1.00 90.44 93 LEU A CA 1
ATOM 730 C C . LEU A 1 93 ? -16.197 13.608 7.074 1.00 90.44 93 LEU A C 1
ATOM 732 O O . LEU A 1 93 ? -16.648 13.937 5.970 1.00 90.44 93 LEU A O 1
ATOM 736 N N . GLY A 1 94 ? -16.980 13.132 8.042 1.00 90.44 94 GLY A N 1
ATOM 737 C CA . GLY A 1 94 ? -18.412 12.881 7.907 1.00 90.44 94 GLY A CA 1
ATOM 738 C C . GLY A 1 94 ? -18.742 12.055 6.659 1.00 90.44 94 GLY A C 1
ATOM 739 O O . GLY A 1 94 ? -18.142 11.014 6.391 1.00 90.44 94 GLY A O 1
ATOM 740 N N . ALA A 1 95 ? -19.654 12.565 5.825 1.00 84.12 95 ALA A N 1
ATOM 741 C CA . ALA A 1 95 ? -20.068 11.924 4.570 1.00 84.12 95 ALA A CA 1
ATOM 742 C C . ALA A 1 95 ? -18.933 11.727 3.538 1.00 84.12 95 ALA A C 1
ATOM 744 O O . ALA A 1 95 ? -19.138 11.051 2.530 1.00 84.12 95 ALA A O 1
ATOM 745 N N . ARG A 1 96 ? -17.746 12.312 3.759 1.00 86.62 96 ARG A N 1
ATOM 746 C CA . ARG A 1 96 ? -16.556 12.117 2.915 1.00 86.62 96 ARG A CA 1
ATOM 747 C C . ARG A 1 96 ? -15.707 10.920 3.338 1.00 86.62 96 ARG A C 1
ATOM 749 O O . ARG A 1 96 ? -14.695 10.664 2.687 1.00 86.62 96 ARG A O 1
ATOM 756 N N . MET A 1 97 ? -16.077 10.202 4.401 1.00 89.12 97 MET A N 1
ATOM 757 C CA . MET A 1 97 ? -15.325 9.031 4.834 1.00 89.12 97 MET A CA 1
ATOM 758 C C . MET A 1 97 ? -15.350 7.943 3.744 1.00 89.12 97 MET A C 1
ATOM 760 O O . MET A 1 97 ? -16.429 7.539 3.295 1.00 89.12 97 MET A O 1
ATOM 764 N N . PRO A 1 98 ? -14.187 7.452 3.285 1.00 85.50 98 PRO A N 1
ATOM 765 C CA . PRO A 1 98 ? -14.134 6.358 2.327 1.00 85.50 98 PRO A CA 1
ATOM 766 C C . PRO A 1 98 ? -14.796 5.084 2.860 1.00 85.50 98 PRO A C 1
ATOM 768 O O . PRO A 1 98 ? -14.664 4.743 4.032 1.00 85.50 98 PRO A O 1
ATOM 771 N N . LYS A 1 99 ? -15.429 4.314 1.965 1.00 85.94 99 LYS A N 1
ATOM 772 C CA . LYS A 1 99 ? -16.038 3.005 2.290 1.00 85.94 99 LYS A CA 1
ATOM 773 C C . LYS A 1 99 ? -15.022 1.940 2.724 1.00 85.94 99 LYS A C 1
ATOM 775 O O . LYS A 1 99 ? -15.410 0.894 3.227 1.00 85.94 99 LYS A O 1
ATOM 780 N N . SER A 1 100 ? -13.739 2.179 2.472 1.00 86.44 100 SER A N 1
ATOM 781 C CA . SER A 1 100 ? -12.635 1.300 2.847 1.00 86.44 100 SER A CA 1
ATOM 782 C C . SER A 1 100 ? -11.451 2.137 3.306 1.00 86.44 100 SER A C 1
ATOM 784 O O . SER A 1 100 ? -11.136 3.137 2.656 1.00 86.44 100 SER A O 1
ATOM 786 N N . VAL A 1 101 ? -10.752 1.693 4.348 1.00 91.31 101 VAL A N 1
ATOM 787 C CA . VAL A 1 101 ? -9.561 2.377 4.866 1.00 91.31 101 VAL A CA 1
ATOM 788 C C . VAL A 1 101 ? -8.433 2.331 3.832 1.00 91.31 101 VAL A C 1
ATOM 790 O O . VAL A 1 101 ? -7.936 1.264 3.477 1.00 91.31 101 VAL A O 1
ATOM 793 N N . SER A 1 102 ? -8.038 3.485 3.299 1.00 92.81 102 SER A N 1
ATOM 794 C CA . SER A 1 102 ? -6.885 3.617 2.406 1.00 92.81 102 SER A CA 1
ATOM 795 C C . SER A 1 102 ? -5.593 3.819 3.196 1.00 92.81 102 SER A C 1
ATOM 797 O O . SER A 1 102 ? -5.617 4.225 4.353 1.00 92.81 102 SER A O 1
ATOM 799 N N . GLU A 1 103 ? -4.451 3.599 2.543 1.00 94.06 103 GLU A N 1
ATOM 800 C CA . GLU A 1 103 ? -3.124 3.851 3.122 1.00 94.06 103 GLU A CA 1
ATOM 801 C C . GLU A 1 103 ? -3.003 5.282 3.683 1.00 94.06 103 GLU A C 1
ATOM 803 O O . GLU A 1 103 ? -2.502 5.478 4.789 1.00 94.06 103 GLU A O 1
ATOM 808 N N . SER A 1 104 ? -3.572 6.266 2.980 1.00 93.19 104 SER A N 1
ATOM 809 C CA . SER A 1 104 ? -3.575 7.680 3.371 1.00 93.19 104 SER A CA 1
ATOM 810 C C . SER A 1 104 ? -4.356 7.995 4.650 1.00 93.19 104 SER A C 1
ATOM 812 O O . SER A 1 104 ? -4.220 9.097 5.172 1.00 93.19 104 SER A O 1
ATOM 814 N N . LEU A 1 105 ? -5.206 7.077 5.119 1.00 94.00 105 LEU A N 1
ATOM 815 C CA . LEU A 1 105 ? -5.973 7.226 6.357 1.00 94.00 105 LEU A CA 1
ATOM 816 C C . LEU A 1 105 ? -5.246 6.648 7.576 1.00 94.00 105 LEU A C 1
ATOM 818 O O . LEU A 1 105 ? -5.783 6.723 8.677 1.00 94.00 105 LEU A O 1
ATOM 822 N N . GLY A 1 106 ? -4.050 6.081 7.409 1.00 94.06 106 GLY A N 1
ATOM 823 C CA . GLY A 1 106 ? -3.232 5.620 8.529 1.00 94.06 106 GLY A CA 1
ATOM 824 C C . GLY A 1 106 ? -2.756 6.756 9.413 1.00 94.06 106 GLY A C 1
ATOM 825 O O . GLY A 1 106 ? -2.313 7.790 8.911 1.00 94.06 106 GLY A O 1
ATOM 826 N N . LEU A 1 107 ? -2.787 6.522 10.723 1.00 94.12 107 LEU A N 1
ATOM 827 C CA . LEU A 1 107 ? -2.107 7.379 11.690 1.00 94.12 107 LEU A CA 1
ATOM 828 C C . LEU A 1 107 ? -0.594 7.172 11.603 1.00 94.12 107 LEU A C 1
ATOM 830 O O . LEU A 1 107 ? 0.173 8.131 11.558 1.00 94.12 107 LEU A O 1
ATOM 834 N N . TYR A 1 108 ? -0.177 5.908 11.544 1.00 92.69 108 TYR A N 1
ATOM 835 C CA . TYR A 1 108 ? 1.217 5.527 11.372 1.00 92.69 108 TYR A CA 1
ATOM 836 C C . TYR A 1 108 ? 1.413 5.065 9.941 1.00 92.69 108 TYR A C 1
ATOM 838 O O . TYR A 1 108 ? 0.659 4.233 9.440 1.00 92.69 108 TYR A O 1
ATOM 846 N N . ARG A 1 109 ? 2.407 5.636 9.268 1.00 92.56 109 ARG A N 1
ATOM 847 C CA . ARG A 1 109 ? 2.704 5.350 7.868 1.00 92.56 109 ARG A CA 1
ATOM 848 C C . ARG A 1 109 ? 4.201 5.181 7.722 1.00 92.56 109 ARG A C 1
ATOM 850 O O . ARG A 1 109 ? 4.968 5.971 8.267 1.00 92.56 109 ARG A O 1
ATOM 857 N N . GLU A 1 110 ? 4.596 4.164 6.980 1.00 88.75 110 GLU A N 1
ATOM 858 C CA . GLU A 1 110 ? 5.989 3.873 6.690 1.00 88.75 110 GLU A CA 1
ATOM 859 C C . GLU A 1 110 ? 6.129 3.552 5.210 1.00 88.75 110 GLU A C 1
ATOM 861 O O . GLU A 1 110 ? 5.291 2.875 4.620 1.00 88.75 110 GLU A O 1
ATOM 866 N N . ARG A 1 111 ? 7.194 4.050 4.591 1.00 89.44 111 ARG A N 1
ATOM 867 C CA . ARG A 1 111 ? 7.555 3.680 3.231 1.00 89.44 111 ARG A CA 1
ATOM 868 C C . ARG A 1 111 ? 8.760 2.763 3.298 1.00 89.44 111 ARG A C 1
ATOM 870 O O . ARG A 1 111 ? 9.759 3.094 3.927 1.00 89.44 111 ARG A O 1
ATOM 877 N N . LEU A 1 112 ? 8.651 1.616 2.644 1.00 88.81 112 LEU A N 1
ATOM 878 C CA . LEU A 1 112 ? 9.793 0.742 2.449 1.00 88.81 112 LEU A CA 1
ATOM 879 C C . LEU A 1 112 ? 10.628 1.273 1.287 1.00 88.81 112 LEU A C 1
ATOM 881 O O . LEU A 1 112 ? 10.083 1.776 0.301 1.00 88.81 112 LEU A O 1
ATOM 885 N N . HIS A 1 113 ? 11.941 1.112 1.401 1.00 86.06 113 HIS A N 1
ATOM 886 C CA . HIS A 1 113 ? 12.901 1.507 0.379 1.00 86.06 113 HIS A CA 1
ATOM 887 C C . HIS A 1 113 ? 13.782 0.314 -0.014 1.00 86.06 113 HIS A C 1
ATOM 889 O O . HIS A 1 113 ? 13.959 -0.604 0.801 1.00 86.06 113 HIS A O 1
ATOM 895 N N . PRO A 1 114 ? 14.371 0.324 -1.225 1.00 88.44 114 PRO A N 1
ATOM 896 C CA . PRO A 1 114 ? 15.386 -0.653 -1.600 1.00 88.44 114 PRO A CA 1
ATOM 897 C C . PRO A 1 114 ? 16.524 -0.706 -0.574 1.00 88.44 114 PRO A C 1
ATOM 899 O O . PRO A 1 114 ? 16.920 0.322 -0.010 1.00 88.44 114 PRO A O 1
ATOM 902 N N . GLU A 1 115 ? 17.074 -1.892 -0.336 1.00 83.44 115 GLU A N 1
ATOM 903 C CA . GLU A 1 115 ? 18.258 -2.067 0.500 1.00 83.44 115 GLU A CA 1
ATOM 904 C C . GLU A 1 115 ? 19.407 -1.170 0.018 1.00 83.44 115 GLU A C 1
ATOM 906 O O . GLU A 1 115 ? 19.618 -0.955 -1.175 1.00 83.44 115 GLU A O 1
ATOM 911 N N . GLY A 1 116 ? 20.135 -0.591 0.974 1.00 84.62 116 GLY A N 1
ATOM 912 C CA . GLY A 1 116 ? 21.203 0.366 0.689 1.00 84.62 116 GLY A CA 1
ATOM 913 C C . GLY A 1 116 ? 20.731 1.802 0.449 1.00 84.62 116 GLY A C 1
ATOM 914 O O . GLY A 1 116 ? 21.582 2.679 0.304 1.00 84.62 116 GLY A O 1
ATOM 915 N N . THR A 1 117 ? 19.421 2.082 0.474 1.00 84.25 117 THR A N 1
ATOM 916 C CA . THR A 1 117 ? 18.922 3.466 0.438 1.00 84.25 117 THR A CA 1
ATOM 917 C C . THR A 1 117 ? 19.473 4.257 1.635 1.00 84.25 117 THR A C 1
ATOM 919 O O . THR A 1 117 ? 19.244 3.861 2.786 1.00 84.25 117 THR A O 1
ATOM 922 N N . PRO A 1 118 ? 20.201 5.370 1.411 1.00 86.38 118 PRO A N 1
ATOM 923 C CA . PRO A 1 118 ? 20.739 6.176 2.499 1.00 86.38 118 PRO A CA 1
ATOM 924 C C . PRO A 1 118 ? 19.636 6.738 3.399 1.00 86.38 118 PRO A C 1
ATOM 926 O O . PRO A 1 118 ? 18.562 7.121 2.934 1.00 86.38 118 PRO A O 1
ATOM 929 N N . ALA A 1 119 ? 19.917 6.845 4.699 1.00 80.75 119 ALA A N 1
ATOM 930 C CA . ALA A 1 119 ? 18.969 7.413 5.652 1.00 80.75 119 ALA A CA 1
ATOM 931 C C . ALA A 1 119 ? 18.560 8.842 5.248 1.00 80.75 119 ALA A C 1
ATOM 933 O O . ALA A 1 119 ? 19.410 9.673 4.931 1.00 80.75 119 ALA A O 1
ATOM 934 N N . GLY A 1 120 ? 17.254 9.121 5.273 1.00 83.12 120 GLY A N 1
ATOM 935 C CA . GLY A 1 120 ? 16.692 10.412 4.862 1.00 83.12 120 GLY A CA 1
ATOM 936 C C . GLY A 1 120 ? 16.531 10.594 3.349 1.00 83.12 120 GLY A C 1
ATOM 937 O O . GLY A 1 120 ? 16.139 11.675 2.921 1.00 83.12 120 GLY A O 1
ATOM 938 N N . THR A 1 121 ? 16.814 9.564 2.543 1.00 85.38 121 THR A N 1
ATOM 939 C CA . THR A 1 121 ? 16.574 9.577 1.093 1.00 85.38 121 THR A CA 1
ATOM 940 C C . THR A 1 121 ? 15.314 8.788 0.755 1.00 85.38 121 THR A C 1
ATOM 942 O O . THR A 1 121 ? 15.127 7.680 1.251 1.00 85.38 121 THR A O 1
ATOM 945 N N . ASP A 1 122 ? 14.469 9.335 -0.120 1.00 86.94 122 ASP A N 1
ATOM 946 C CA . ASP A 1 122 ? 13.313 8.620 -0.669 1.00 86.94 122 ASP A CA 1
ATOM 947 C C . ASP A 1 122 ? 13.777 7.711 -1.817 1.00 86.94 122 ASP A C 1
ATOM 949 O O . ASP A 1 122 ? 13.891 8.141 -2.964 1.00 86.94 122 ASP A O 1
ATOM 953 N N . GLY A 1 123 ? 14.130 6.468 -1.485 1.00 89.88 123 GLY A N 1
ATOM 954 C CA . GLY A 1 123 ? 14.546 5.449 -2.451 1.00 89.88 123 GLY A CA 1
ATOM 955 C C . GLY A 1 123 ? 13.355 4.751 -3.105 1.00 89.88 123 GLY A C 1
ATOM 956 O O . GLY A 1 123 ? 12.385 4.405 -2.430 1.00 89.88 123 GLY A O 1
ATOM 957 N N . TRP A 1 124 ? 13.448 4.515 -4.413 1.00 93.75 124 TRP A N 1
ATOM 958 C CA . TRP A 1 124 ? 12.428 3.844 -5.220 1.00 93.75 124 TRP A CA 1
ATOM 959 C C . TRP A 1 124 ? 13.023 2.583 -5.843 1.00 93.75 124 TRP A C 1
ATOM 961 O O . TRP A 1 124 ? 14.166 2.608 -6.299 1.00 93.75 124 TRP A O 1
ATOM 971 N N . TRP A 1 125 ? 12.255 1.494 -5.895 1.00 93.38 125 TRP A N 1
ATOM 972 C CA . TRP A 1 125 ? 12.626 0.359 -6.741 1.00 93.38 125 TRP A CA 1
ATOM 973 C C . TRP A 1 125 ? 12.430 0.753 -8.198 1.00 93.38 125 TRP A C 1
ATOM 975 O O . TRP A 1 125 ? 11.388 1.311 -8.543 1.00 93.38 125 TRP A O 1
ATOM 985 N N . GLU A 1 126 ? 13.399 0.439 -9.052 1.00 94.94 126 GLU A N 1
ATOM 986 C CA . GLU A 1 126 ? 13.271 0.586 -10.499 1.00 94.94 126 GLU A CA 1
ATOM 987 C C . GLU A 1 126 ? 12.977 -0.784 -11.111 1.00 94.94 126 GLU A C 1
ATOM 989 O O . GLU A 1 126 ? 13.837 -1.661 -11.128 1.00 94.94 126 GLU A O 1
ATOM 994 N N . VAL A 1 127 ? 11.752 -0.968 -11.602 1.00 94.06 127 VAL A N 1
ATOM 995 C CA . VAL A 1 127 ? 11.379 -2.167 -12.355 1.00 94.06 127 VAL A CA 1
ATOM 996 C C . VAL A 1 127 ? 11.694 -1.937 -13.823 1.00 94.06 127 VAL A C 1
ATOM 998 O O . VAL A 1 127 ? 11.234 -0.954 -14.401 1.00 94.06 127 VAL A O 1
ATOM 1001 N N . SER A 1 128 ? 12.448 -2.848 -14.423 1.00 94.44 128 SER A N 1
ATOM 1002 C CA . SER A 1 128 ? 12.778 -2.828 -15.856 1.00 94.44 128 SER A CA 1
ATOM 1003 C C . SER A 1 128 ? 12.559 -4.169 -16.554 1.00 94.44 128 SER A C 1
ATOM 1005 O O . SER A 1 128 ? 12.555 -4.233 -17.780 1.00 94.44 128 SER A O 1
ATOM 1007 N N . ASP A 1 129 ? 12.344 -5.226 -15.774 1.00 91.81 129 ASP A N 1
ATOM 1008 C CA . ASP A 1 129 ? 12.081 -6.584 -16.226 1.00 91.81 129 ASP A CA 1
ATOM 1009 C C . ASP A 1 129 ? 11.412 -7.404 -15.106 1.00 91.81 129 ASP A C 1
ATOM 1011 O O . ASP A 1 129 ? 11.240 -6.950 -13.969 1.00 91.81 129 ASP A O 1
ATOM 1015 N N . ALA A 1 130 ? 11.069 -8.654 -15.411 1.00 90.31 130 ALA A N 1
ATOM 1016 C CA . ALA A 1 130 ? 10.477 -9.587 -14.458 1.00 90.31 130 ALA A CA 1
ATOM 1017 C C . ALA A 1 130 ? 11.369 -9.887 -13.236 1.00 90.31 130 ALA A C 1
ATOM 1019 O O . ALA A 1 130 ? 10.845 -10.186 -12.161 1.00 90.31 130 ALA A O 1
ATOM 1020 N N . ALA A 1 131 ? 12.698 -9.822 -13.378 1.00 88.81 131 ALA A N 1
ATOM 1021 C CA . ALA A 1 131 ? 13.624 -10.098 -12.281 1.00 88.81 131 ALA A CA 1
ATOM 1022 C C . ALA A 1 131 ? 13.599 -8.958 -11.253 1.00 88.81 131 ALA A C 1
ATOM 1024 O O . ALA A 1 131 ? 13.292 -9.185 -10.085 1.00 88.81 131 ALA A O 1
ATOM 1025 N N . SER A 1 132 ? 13.801 -7.724 -11.716 1.00 90.88 132 SER A N 1
ATOM 1026 C CA . SER A 1 132 ? 13.698 -6.511 -10.898 1.00 90.88 132 SER A CA 1
ATOM 1027 C C . SER A 1 132 ? 12.292 -6.305 -10.321 1.00 90.88 132 SER A C 1
ATOM 1029 O O . SER A 1 132 ? 12.158 -5.801 -9.208 1.00 90.88 132 SER A O 1
ATOM 1031 N N . ALA A 1 133 ? 11.238 -6.752 -11.016 1.00 89.19 133 ALA A N 1
ATOM 1032 C CA . ALA A 1 133 ? 9.881 -6.797 -10.468 1.00 89.19 133 ALA A CA 1
ATOM 1033 C C . ALA A 1 133 ? 9.747 -7.779 -9.291 1.00 89.19 133 ALA A C 1
ATOM 1035 O O . ALA A 1 133 ? 9.060 -7.474 -8.317 1.00 89.19 133 ALA A O 1
ATOM 1036 N N . GLY A 1 134 ? 10.392 -8.947 -9.373 1.00 85.56 134 GLY A N 1
ATOM 1037 C CA . GLY A 1 134 ? 10.400 -9.953 -8.307 1.00 85.56 134 GLY A CA 1
ATOM 1038 C C . GLY A 1 134 ? 11.147 -9.510 -7.047 1.00 85.56 134 GLY A C 1
ATOM 1039 O O . GLY A 1 134 ? 10.788 -9.920 -5.946 1.00 85.56 134 GLY A O 1
ATOM 1040 N N . ASP A 1 135 ? 12.130 -8.620 -7.184 1.00 84.94 135 ASP A N 1
ATOM 1041 C CA . ASP A 1 135 ? 12.867 -8.059 -6.045 1.00 84.94 135 ASP A CA 1
ATOM 1042 C C . ASP A 1 135 ? 12.042 -7.045 -5.229 1.00 84.94 135 ASP A C 1
ATOM 1044 O O . ASP A 1 135 ? 12.397 -6.713 -4.092 1.00 84.94 135 ASP A O 1
ATOM 1048 N N . VAL A 1 136 ? 10.906 -6.577 -5.761 1.00 76.88 136 VAL A N 1
ATOM 1049 C CA . VAL A 1 136 ? 9.928 -5.776 -5.015 1.00 76.88 136 VAL A CA 1
ATOM 1050 C C . VAL A 1 136 ? 9.030 -6.720 -4.205 1.00 76.88 136 VAL A C 1
ATOM 1052 O O . VAL A 1 136 ? 8.246 -7.454 -4.805 1.00 76.88 136 VAL A O 1
ATOM 1055 N N . PRO A 1 137 ? 9.036 -6.715 -2.854 1.00 63.47 137 PRO A N 1
ATOM 1056 C CA . PRO A 1 137 ? 9.776 -5.900 -1.880 1.00 63.47 137 PRO A CA 1
ATOM 1057 C C . PRO A 1 137 ? 10.888 -6.693 -1.159 1.00 63.47 137 PRO A C 1
ATOM 1059 O O . PRO A 1 137 ? 11.324 -6.299 -0.077 1.00 63.47 137 PRO A O 1
ATOM 1062 N N . LEU A 1 138 ? 11.288 -7.847 -1.704 1.00 57.72 138 LEU A N 1
ATOM 1063 C CA . LEU A 1 138 ? 12.108 -8.878 -1.053 1.00 57.72 138 LEU A CA 1
ATOM 1064 C C . LEU A 1 138 ? 13.476 -8.382 -0.566 1.00 57.72 138 LEU A C 1
ATOM 1066 O O . LEU A 1 138 ? 13.993 -8.915 0.416 1.00 57.72 138 LEU A O 1
ATOM 1070 N N . SER A 1 139 ? 13.992 -7.322 -1.184 1.00 53.91 139 SER A N 1
ATOM 1071 C CA . SER A 1 139 ? 15.293 -6.714 -0.880 1.00 53.91 139 SER A CA 1
ATOM 1072 C C . SER A 1 139 ? 15.158 -5.362 -0.163 1.00 53.91 139 SER A C 1
ATOM 1074 O O . SER A 1 139 ? 15.930 -4.448 -0.425 1.00 53.91 139 SER A O 1
ATOM 1076 N N . GLY A 1 140 ? 14.123 -5.160 0.660 1.00 47.84 140 GLY A N 1
ATOM 1077 C CA . GLY A 1 140 ? 13.865 -3.891 1.356 1.00 47.84 140 GLY A CA 1
ATOM 1078 C C . GLY A 1 140 ? 14.467 -3.807 2.763 1.00 47.84 140 GLY A C 1
ATOM 1079 O O . GLY A 1 140 ? 14.344 -4.740 3.558 1.00 47.84 140 GLY A O 1
ATOM 1080 N N . GLY A 1 141 ? 15.064 -2.660 3.100 1.00 49.91 141 GLY A N 1
ATOM 1081 C CA . GLY A 1 141 ? 15.495 -2.317 4.460 1.00 49.91 141 GLY A CA 1
ATOM 1082 C C . GLY A 1 141 ? 14.578 -1.270 5.100 1.00 49.91 141 GLY A C 1
ATOM 1083 O O . GLY A 1 141 ? 14.071 -0.383 4.419 1.00 49.91 141 GLY A O 1
ATOM 1084 N N . VAL A 1 142 ? 14.382 -1.340 6.420 1.00 49.28 142 VAL A N 1
ATOM 1085 C CA . VAL A 1 142 ? 13.708 -0.279 7.191 1.00 49.28 142 VAL A CA 1
ATOM 1086 C C . VAL A 1 142 ? 14.716 0.828 7.499 1.00 49.28 142 VAL A C 1
ATOM 1088 O O . VAL A 1 142 ? 15.693 0.601 8.222 1.00 49.28 142 VAL A O 1
ATOM 1091 N N . SER A 1 143 ? 14.484 2.042 6.996 1.00 43.47 143 SER A N 1
ATOM 1092 C CA . SER A 1 143 ? 15.240 3.228 7.407 1.00 43.47 143 SER A CA 1
ATOM 1093 C C . SER A 1 143 ? 14.836 3.620 8.831 1.00 43.47 143 SER A C 1
ATOM 1095 O O . SER A 1 143 ? 13.971 4.463 9.043 1.00 43.47 143 SER A O 1
ATOM 1097 N N . ARG A 1 144 ? 15.458 3.002 9.845 1.00 42.38 144 ARG A N 1
ATOM 1098 C CA . ARG A 1 144 ? 15.213 3.374 11.247 1.00 42.38 144 ARG A CA 1
ATOM 1099 C C . ARG A 1 144 ? 15.641 4.823 11.479 1.00 42.38 144 ARG A C 1
ATOM 1101 O O . ARG A 1 144 ? 16.836 5.128 11.471 1.00 42.38 144 ARG A O 1
ATOM 1108 N N . HIS A 1 145 ? 14.687 5.699 11.783 1.00 31.44 145 HIS A N 1
ATOM 1109 C CA . HIS A 1 145 ? 14.991 6.955 12.459 1.00 31.44 145 HIS A CA 1
ATOM 1110 C C . HIS A 1 145 ? 15.558 6.626 13.848 1.00 31.44 145 HIS A C 1
ATOM 1112 O O . HIS A 1 145 ? 14.873 6.122 14.734 1.00 31.44 145 HIS A O 1
ATOM 1118 N N . ARG A 1 146 ? 16.866 6.841 14.005 1.00 33.72 146 ARG A N 1
ATOM 1119 C CA . ARG A 1 146 ? 17.638 6.520 15.207 1.00 33.72 146 ARG A CA 1
ATOM 1120 C C . ARG A 1 146 ? 17.286 7.500 16.336 1.00 33.72 146 ARG A C 1
ATOM 1122 O O . ARG A 1 146 ? 17.888 8.564 16.430 1.00 33.72 146 ARG A O 1
ATOM 1129 N N . ALA A 1 147 ? 16.370 7.120 17.224 1.00 32.97 147 ALA A N 1
ATOM 1130 C CA . ALA A 1 147 ? 16.355 7.627 18.593 1.00 32.97 147 ALA A CA 1
ATOM 1131 C C . ALA A 1 147 ? 17.287 6.738 19.440 1.00 32.97 147 ALA A C 1
ATOM 1133 O O . ALA A 1 147 ? 16.995 5.566 19.635 1.00 32.97 147 ALA A O 1
ATOM 1134 N N . GLY A 1 148 ? 18.429 7.286 19.874 1.00 32.53 148 GLY A N 1
ATOM 1135 C CA . GLY A 1 148 ? 19.299 6.733 20.927 1.00 32.53 148 GLY A CA 1
ATOM 1136 C C . GLY A 1 148 ? 19.974 5.381 20.648 1.00 32.53 148 GLY A C 1
ATOM 1137 O O . GLY A 1 148 ? 19.391 4.323 20.849 1.00 32.53 148 GLY A O 1
ATOM 1138 N N . GLN A 1 149 ? 21.254 5.396 20.265 1.00 33.59 149 GLN A N 1
ATOM 1139 C CA . GLN A 1 149 ? 22.093 4.194 20.312 1.00 33.59 149 GLN A CA 1
ATOM 1140 C C . GLN A 1 149 ? 22.594 3.915 21.728 1.00 33.59 149 GLN A C 1
ATOM 1142 O O . GLN A 1 149 ? 23.254 4.764 22.320 1.00 33.59 149 GLN A O 1
ATOM 1147 N N . CYS A 1 150 ? 22.404 2.678 22.181 1.00 24.98 150 CYS A N 1
ATOM 1148 C CA . CYS A 1 150 ? 23.379 1.974 23.005 1.00 24.98 150 CYS A CA 1
ATOM 1149 C C . CYS A 1 150 ? 23.891 0.796 22.161 1.00 24.98 150 CYS A C 1
ATOM 1151 O O . CYS A 1 150 ? 23.097 0.062 21.572 1.00 24.98 150 CYS A O 1
ATOM 1153 N N . SER A 1 151 ? 25.205 0.708 21.989 1.00 36.34 151 SER A N 1
ATOM 1154 C CA . SER A 1 151 ? 25.876 -0.239 21.096 1.00 36.34 151 SER A CA 1
ATOM 1155 C C . SER A 1 151 ? 25.907 -1.645 21.689 1.00 36.34 151 SER A C 1
ATOM 1157 O O . SER A 1 151 ? 26.208 -1.769 22.868 1.00 36.34 151 SER A O 1
ATOM 1159 N N . ASP A 1 152 ? 25.743 -2.679 20.857 1.00 31.28 152 ASP A N 1
ATOM 1160 C CA . ASP A 1 152 ? 26.542 -3.898 21.008 1.00 31.28 152 ASP A CA 1
ATOM 1161 C C . ASP A 1 152 ? 26.687 -4.710 19.709 1.00 31.28 152 ASP A C 1
ATOM 1163 O O . ASP A 1 152 ? 26.000 -4.479 18.715 1.00 31.28 152 ASP A O 1
ATOM 1167 N N . HIS A 1 153 ? 27.708 -5.566 19.729 1.00 28.48 153 HIS A N 1
ATOM 1168 C CA . HIS A 1 153 ? 28.516 -6.103 18.631 1.00 28.48 153 HIS A CA 1
ATOM 1169 C C . HIS A 1 153 ? 27.855 -6.997 17.558 1.00 28.48 153 HIS A C 1
ATOM 1171 O O . HIS A 1 153 ? 26.811 -7.615 17.726 1.00 28.48 153 HIS A O 1
ATOM 1177 N N . ALA A 1 154 ? 28.581 -7.068 16.436 1.00 37.97 154 ALA A N 1
ATOM 1178 C CA . ALA A 1 154 ? 28.312 -7.768 15.185 1.00 37.97 154 ALA A CA 1
ATOM 1179 C C . ALA A 1 154 ? 28.190 -9.302 15.274 1.00 37.97 154 ALA A C 1
ATOM 1181 O O . ALA A 1 154 ? 28.957 -9.954 15.977 1.00 37.97 154 ALA A O 1
ATOM 1182 N N . VAL A 1 155 ? 27.358 -9.878 14.394 1.00 29.62 155 VAL A N 1
ATOM 1183 C CA . VAL A 1 155 ? 27.487 -11.266 13.917 1.00 29.62 155 VAL A CA 1
ATOM 1184 C C . VAL A 1 155 ? 27.256 -11.313 12.403 1.00 29.62 155 VAL A C 1
ATOM 1186 O O . VAL A 1 155 ? 26.194 -10.949 11.904 1.00 29.62 155 VAL A O 1
ATOM 1189 N N . ARG A 1 156 ? 28.271 -11.785 11.669 1.00 36.31 156 ARG A N 1
ATOM 1190 C CA . ARG A 1 156 ? 28.150 -12.298 10.296 1.00 36.31 156 ARG A CA 1
ATOM 1191 C C . ARG A 1 156 ? 27.520 -13.693 10.347 1.00 36.31 156 ARG A C 1
ATOM 1193 O O . ARG A 1 156 ? 28.069 -14.560 11.017 1.00 36.31 156 ARG A O 1
ATOM 1200 N N . SER A 1 157 ? 26.483 -13.950 9.552 1.00 29.06 157 SER A N 1
ATOM 1201 C CA . SER A 1 157 ? 26.247 -15.285 8.984 1.00 29.06 157 SER A CA 1
ATOM 1202 C C . SER A 1 157 ? 25.420 -15.189 7.704 1.00 29.06 157 SER A C 1
ATOM 1204 O O . SER A 1 157 ? 24.504 -14.378 7.589 1.00 29.06 157 SER A O 1
ATOM 1206 N N . SER A 1 158 ? 25.837 -15.980 6.728 1.00 29.42 158 SER A N 1
ATOM 1207 C CA . SER A 1 158 ? 25.252 -16.196 5.416 1.00 29.42 158 SER A CA 1
ATOM 1208 C C . SER A 1 158 ? 24.140 -17.260 5.470 1.00 29.42 158 SER A C 1
ATOM 1210 O O . SER A 1 158 ? 24.036 -17.996 6.448 1.00 29.42 158 SER A O 1
ATOM 1212 N N . VAL A 1 159 ? 23.447 -17.424 4.330 1.00 28.03 159 VAL A N 1
ATOM 1213 C CA . VAL A 1 159 ? 22.753 -18.650 3.869 1.00 28.03 159 VAL A CA 1
ATOM 1214 C C . VAL A 1 159 ? 21.217 -18.668 4.139 1.00 28.03 159 VAL A C 1
ATOM 1216 O O . VAL A 1 159 ? 20.763 -18.754 5.272 1.00 28.03 159 VAL A O 1
ATOM 1219 N N . TRP A 1 160 ? 20.447 -18.623 3.032 1.00 27.94 160 TRP A N 1
ATOM 1220 C CA . TRP A 1 160 ? 18.974 -18.709 2.831 1.00 27.94 160 TRP A CA 1
ATOM 1221 C C . TRP A 1 160 ? 18.110 -17.608 3.463 1.00 27.94 160 TRP A C 1
ATOM 1223 O O . TRP A 1 160 ? 17.780 -17.652 4.644 1.00 27.94 160 TRP A O 1
ATOM 1233 N N . SER A 1 161 ? 17.638 -16.660 2.646 1.00 30.30 161 SER A N 1
ATOM 1234 C CA . SER A 1 161 ? 16.588 -15.732 3.066 1.00 30.30 161 SER A CA 1
ATOM 1235 C C . SER A 1 161 ? 15.287 -15.975 2.315 1.00 30.30 161 SER A C 1
ATOM 1237 O O . SER A 1 161 ? 14.961 -15.346 1.314 1.00 30.30 161 SER A O 1
ATOM 1239 N N . THR A 1 162 ? 14.513 -16.907 2.846 1.00 34.97 162 THR A N 1
ATOM 1240 C CA . THR A 1 162 ? 13.069 -16.929 2.668 1.00 34.97 162 THR A CA 1
ATOM 1241 C C . THR A 1 162 ? 12.490 -15.732 3.438 1.00 34.97 162 THR A C 1
ATOM 1243 O O . THR A 1 162 ? 12.371 -15.759 4.659 1.00 34.97 162 THR A O 1
ATOM 1246 N N . SER A 1 163 ? 12.172 -14.667 2.698 1.00 42.97 163 SER A N 1
ATOM 1247 C CA . SER A 1 163 ? 11.213 -13.599 3.023 1.00 42.97 163 SER A CA 1
ATOM 1248 C C . SER A 1 163 ? 11.405 -12.841 4.357 1.00 42.97 163 SER A C 1
ATOM 1250 O O . SER A 1 163 ? 10.675 -13.031 5.334 1.00 42.97 163 SER A O 1
ATOM 1252 N N . TRP A 1 164 ? 12.349 -11.890 4.381 1.00 44.03 164 TRP A N 1
ATOM 1253 C CA . TRP A 1 164 ? 12.453 -10.859 5.433 1.00 44.03 164 TRP A CA 1
ATOM 1254 C C . TRP A 1 164 ? 11.253 -9.906 5.471 1.00 44.03 164 TRP A C 1
ATOM 1256 O O . TRP A 1 164 ? 10.889 -9.442 6.546 1.00 44.03 164 TRP A O 1
ATOM 1266 N N . VAL A 1 165 ? 10.600 -9.645 4.336 1.00 44.91 165 VAL A N 1
ATOM 1267 C CA . VAL A 1 165 ? 9.476 -8.694 4.232 1.00 44.91 165 VAL A CA 1
ATOM 1268 C C . VAL A 1 165 ? 8.304 -9.135 5.099 1.00 44.91 165 VAL A C 1
ATOM 1270 O O . VAL A 1 165 ? 7.717 -8.330 5.808 1.00 44.91 165 VAL A O 1
ATOM 1273 N N . VAL A 1 166 ? 8.016 -10.434 5.124 1.00 43.41 166 VAL A N 1
ATOM 1274 C CA . VAL A 1 166 ? 6.991 -11.011 5.996 1.00 43.41 166 VAL A CA 1
ATOM 1275 C C . VAL A 1 166 ? 7.413 -10.976 7.470 1.00 43.41 166 VAL A C 1
ATOM 1277 O O . VAL A 1 166 ? 6.594 -10.700 8.343 1.00 43.41 166 VAL A O 1
ATOM 1280 N N . ARG A 1 167 ? 8.700 -11.190 7.774 1.00 46.19 167 ARG A N 1
ATOM 1281 C CA . ARG A 1 167 ? 9.220 -11.018 9.140 1.00 46.19 167 ARG A CA 1
ATOM 1282 C C . ARG A 1 167 ? 9.158 -9.564 9.602 1.00 46.19 167 ARG A C 1
ATOM 1284 O O . ARG A 1 167 ? 8.894 -9.341 10.773 1.00 46.19 167 ARG A O 1
ATOM 1291 N N . VAL A 1 168 ? 9.308 -8.584 8.716 1.00 48.62 168 VAL A N 1
ATOM 1292 C CA . VAL A 1 168 ? 9.074 -7.165 9.029 1.00 48.62 168 VAL A CA 1
ATOM 1293 C C . VAL A 1 168 ? 7.573 -6.873 9.160 1.00 48.62 168 VAL A C 1
ATOM 1295 O O . VAL A 1 168 ? 7.181 -6.167 10.084 1.00 48.62 168 VAL A O 1
ATOM 1298 N N . MET A 1 169 ? 6.719 -7.503 8.342 1.00 46.00 169 MET A N 1
ATOM 1299 C CA . MET A 1 169 ? 5.255 -7.404 8.461 1.00 46.00 169 MET A CA 1
ATOM 1300 C C . MET A 1 169 ? 4.684 -8.041 9.746 1.00 46.00 169 MET A C 1
ATOM 1302 O O . MET A 1 169 ? 3.589 -7.667 10.157 1.00 46.00 169 MET A O 1
ATOM 1306 N N . VAL A 1 170 ? 5.384 -8.996 10.378 1.00 46.53 170 VAL A N 1
ATOM 1307 C CA . VAL A 1 170 ? 4.883 -9.764 11.541 1.00 46.53 170 VAL A CA 1
ATOM 1308 C C . VAL A 1 170 ? 5.667 -9.504 12.837 1.00 46.53 170 VAL A C 1
ATOM 1310 O O . VAL A 1 170 ? 5.065 -9.482 13.905 1.00 46.53 170 VAL A O 1
ATOM 1313 N N . ALA A 1 171 ? 6.984 -9.285 12.800 1.00 41.44 171 ALA A N 1
ATOM 1314 C CA . ALA A 1 171 ? 7.813 -9.317 14.011 1.00 41.44 171 ALA A CA 1
ATOM 1315 C C . ALA A 1 171 ? 8.032 -7.958 14.695 1.00 41.44 171 ALA A C 1
ATOM 1317 O O . ALA A 1 171 ? 8.436 -7.950 15.854 1.00 41.44 171 ALA A O 1
ATOM 1318 N N . SER A 1 172 ? 7.779 -6.823 14.029 1.00 42.72 172 SER A N 1
ATOM 1319 C CA . SER A 1 172 ? 8.123 -5.509 14.605 1.00 42.72 172 SER A CA 1
ATOM 1320 C C . SER A 1 172 ? 6.944 -4.677 15.112 1.00 42.72 172 SER A C 1
ATOM 1322 O O . SER A 1 172 ? 7.187 -3.636 15.709 1.00 42.72 172 SER A O 1
ATOM 1324 N N . TRP A 1 173 ? 5.695 -5.103 14.902 1.00 47.59 173 TRP A N 1
ATOM 1325 C CA . TRP A 1 173 ? 4.525 -4.303 15.305 1.00 47.59 173 TRP A CA 1
ATOM 1326 C C . TRP A 1 173 ? 3.385 -5.109 15.950 1.00 47.59 173 TRP A C 1
ATOM 1328 O O . TRP A 1 173 ? 2.605 -4.555 16.716 1.00 47.59 173 TRP A O 1
ATOM 1338 N N . ALA A 1 174 ? 3.319 -6.429 15.728 1.00 42.00 174 ALA A N 1
ATOM 1339 C CA . ALA A 1 174 ? 2.313 -7.304 16.342 1.00 42.00 174 ALA A CA 1
ATOM 1340 C C . ALA A 1 174 ? 2.683 -7.815 17.751 1.00 42.00 174 ALA A C 1
ATOM 1342 O O . ALA A 1 174 ? 1.835 -8.412 18.404 1.00 42.00 174 ALA A O 1
ATOM 1343 N N . MET A 1 175 ? 3.906 -7.583 18.249 1.00 43.66 175 MET A N 1
ATOM 1344 C CA . MET A 1 175 ? 4.252 -7.951 19.634 1.00 43.66 175 MET A CA 1
ATOM 1345 C C . MET A 1 175 ? 3.765 -6.942 20.688 1.00 43.66 175 MET A C 1
ATOM 1347 O O . MET A 1 175 ? 3.776 -7.272 21.866 1.00 43.66 175 MET A O 1
ATOM 1351 N N . GLU A 1 176 ? 3.299 -5.749 20.301 1.00 46.34 176 GLU A N 1
ATOM 1352 C CA . GLU A 1 176 ? 2.905 -4.694 21.257 1.00 46.34 176 GLU A CA 1
ATOM 1353 C C . GLU A 1 176 ? 1.416 -4.304 21.200 1.00 46.34 176 GLU A C 1
ATOM 1355 O O . GLU A 1 176 ? 0.973 -3.483 21.998 1.00 46.34 176 GLU A O 1
ATOM 1360 N N . PHE A 1 177 ? 0.626 -4.906 20.299 1.00 45.84 177 PHE A N 1
ATOM 1361 C CA . PHE A 1 177 ? -0.720 -4.421 19.952 1.00 45.84 177 PHE A CA 1
ATOM 1362 C C . PHE A 1 177 ? -1.916 -5.252 20.460 1.00 45.84 177 PHE A C 1
ATOM 1364 O O . PHE A 1 177 ? -3.033 -4.976 20.036 1.00 45.84 177 PHE A O 1
ATOM 1371 N N . SER A 1 178 ? -1.748 -6.245 21.349 1.00 39.91 178 SER A N 1
ATOM 1372 C CA . SER A 1 178 ? -2.921 -6.972 21.893 1.00 39.91 178 SER A CA 1
ATOM 1373 C C . SER A 1 178 ? -2.749 -7.684 23.250 1.00 39.91 178 SER A C 1
ATOM 1375 O O . SER A 1 178 ? -3.539 -8.576 23.546 1.00 39.91 178 SER A O 1
ATOM 1377 N N . ASP A 1 179 ? -1.767 -7.312 24.079 1.0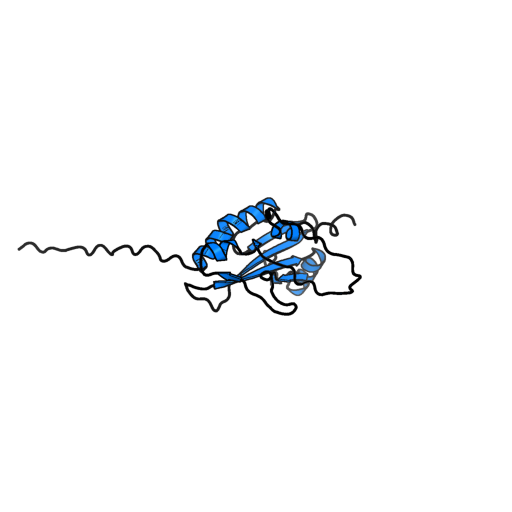0 42.16 179 ASP A N 1
ATOM 1378 C CA . ASP A 1 179 ? -1.633 -7.823 25.467 1.00 42.16 179 ASP A CA 1
ATOM 1379 C C . ASP A 1 179 ? -1.875 -6.721 26.528 1.00 42.16 179 ASP A C 1
ATOM 1381 O O . ASP A 1 179 ? -1.395 -6.791 27.662 1.00 42.16 179 ASP A O 1
ATOM 1385 N N . ARG A 1 180 ? -2.617 -5.665 26.162 1.00 44.75 180 ARG A N 1
ATOM 1386 C CA . ARG A 1 180 ? -3.128 -4.637 27.081 1.00 44.75 180 ARG A CA 1
ATOM 1387 C C . ARG A 1 180 ? -4.565 -4.268 26.766 1.00 44.75 180 ARG A C 1
ATOM 1389 O O . ARG A 1 180 ? -4.869 -4.131 25.563 1.00 44.75 180 ARG A O 1
#

pLDDT: mean 75.15, std 23.81, range [24.98, 95.62]

Foldseek 3Di:
DDDDPPPPPPPPDPPPQFLVNLLQCLQQPPVVVLCVVVQWDDGPQKTWHADPQGKIKMWGKDWDPPADRQKIWIWIKIAIAGPVLLVVVCVVCPVNRDPDDDRVSGPDMAIWAAPPQDQPDDHTQIRRHNVSSNVVPQRTDGNDPDDDDDDDDDDDDDDDDDGPPVCVVPPPPVVPPPPD

Secondary structure (DSSP, 8-state):
------------PPPPPPHHHHHHHHIIIIIHHHHHHTT-EEETTEEEEE-TTS-EEEEEEEE-SS--SS-EEEEEEEEEE-HHHHHHHHHHHGGG--SS--GGG-SEEEEEEETTPPTT----EEE-SHHHHHTTTTTEE-----------------S--S-HHHHHHHHTTTTSSS--

Radius of gyration: 21.77 Å; chains: 1; bounding box: 49×34×91 Å